Protein AF-A0A6G7Z279-F1 (afdb_monomer)

Foldseek 3Di:
DDPPPPVDAFPPDPPVGDPDPVVVVVVVVVVVVVVVVVVVVVVVVVVVVVVVVVVVVPDDPPDDQDDQDPPDDQADQLVVLVVVLVVQDDDQVVSVVLSVLLSVLSSCCRCCVVSVNPVVNVVSVVSNVVSVCSSVCVSPPPPPQDVVNVVVVVVCVVVVPDD

Radius of gyration: 38.21 Å; Cα contacts (8 Å, |Δi|>4): 77; chains: 1; bounding box: 40×62×114 Å

Nearest PDB structures (foldseek):
  3rqe-assembly1_D  TM=3.820E-01  e=7.172E+00  Homo sapiens

Mean predicted aligned error: 18.57 Å

Structure (mmCIF, N/CA/C/O backbone):
data_AF-A0A6G7Z279-F1
#
_entry.id   AF-A0A6G7Z279-F1
#
loop_
_atom_site.group_PDB
_atom_site.id
_atom_site.type_symbol
_atom_site.label_atom_id
_atom_site.label_alt_id
_atom_site.label_comp_id
_atom_site.label_asym_id
_atom_site.label_entity_id
_atom_site.label_seq_id
_atom_site.pdbx_PDB_ins_code
_atom_site.Cartn_x
_atom_site.Cartn_y
_atom_site.Cartn_z
_atom_site.occupancy
_atom_site.B_iso_or_equiv
_atom_site.auth_seq_id
_atom_site.auth_comp_id
_atom_site.auth_asym_id
_atom_site.auth_atom_id
_atom_site.pdbx_PDB_model_num
ATOM 1 N N . MET A 1 1 ? 24.196 43.488 -73.458 1.00 37.59 1 MET A N 1
ATOM 2 C CA . MET A 1 1 ? 22.999 43.016 -72.729 1.00 37.59 1 MET A CA 1
ATOM 3 C C . MET A 1 1 ? 23.356 42.974 -71.258 1.00 37.59 1 MET A C 1
ATOM 5 O O . MET A 1 1 ? 24.151 42.141 -70.853 1.00 37.59 1 MET A O 1
ATOM 9 N N . THR A 1 2 ? 22.889 43.965 -70.510 1.00 37.97 2 THR A N 1
ATOM 10 C CA . THR A 1 2 ? 23.223 44.215 -69.106 1.00 37.97 2 THR A CA 1
ATOM 11 C C . THR A 1 2 ? 22.559 43.173 -68.208 1.00 37.97 2 THR A C 1
ATOM 13 O O . THR A 1 2 ? 21.336 43.107 -68.101 1.00 37.97 2 THR A O 1
ATOM 16 N N . THR A 1 3 ? 23.374 42.326 -67.586 1.00 46.81 3 THR A N 1
ATOM 17 C CA . THR A 1 3 ? 22.961 41.395 -66.536 1.00 46.81 3 THR A CA 1
ATOM 18 C C . THR A 1 3 ? 22.632 42.201 -65.286 1.00 46.81 3 THR A C 1
ATOM 20 O O . THR A 1 3 ? 23.523 42.670 -64.586 1.00 46.81 3 THR A O 1
ATOM 23 N N . LEU A 1 4 ? 21.342 42.414 -65.028 1.00 53.47 4 LEU A N 1
ATOM 24 C CA . LEU A 1 4 ? 20.874 42.893 -63.731 1.0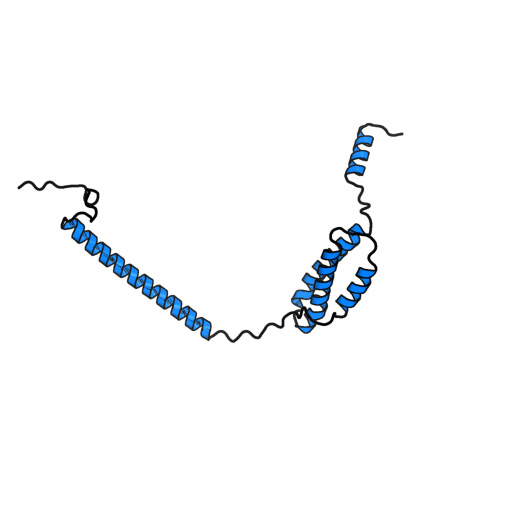0 53.47 4 LEU A CA 1
ATOM 25 C C . LEU A 1 4 ? 21.154 41.789 -62.702 1.00 53.47 4 LEU A C 1
ATOM 27 O O . LEU A 1 4 ? 20.415 40.805 -62.627 1.00 53.47 4 LEU A O 1
ATOM 31 N N . ASP A 1 5 ? 22.240 41.943 -61.944 1.00 55.16 5 ASP A N 1
ATOM 32 C CA . ASP A 1 5 ? 22.556 41.106 -60.788 1.00 55.16 5 ASP A CA 1
ATOM 33 C C . ASP A 1 5 ? 21.501 41.340 -59.704 1.00 55.16 5 ASP A C 1
ATOM 35 O O . ASP A 1 5 ? 21.560 42.275 -58.905 1.00 55.16 5 ASP A O 1
ATOM 39 N N . ILE A 1 6 ? 20.479 40.486 -59.699 1.00 56.34 6 ILE A N 1
ATOM 40 C CA . ILE A 1 6 ? 19.504 40.418 -58.614 1.00 56.34 6 ILE A CA 1
ATOM 41 C C . ILE A 1 6 ? 20.224 39.791 -57.416 1.00 56.34 6 ILE A C 1
ATOM 43 O O . ILE A 1 6 ? 20.279 38.574 -57.289 1.00 56.34 6 ILE A O 1
ATOM 47 N N . THR A 1 7 ? 20.758 40.622 -56.525 1.00 60.09 7 THR A N 1
ATOM 48 C CA . THR A 1 7 ? 21.489 40.231 -55.303 1.00 60.09 7 THR A CA 1
ATOM 49 C C . THR A 1 7 ? 20.648 39.448 -54.288 1.00 60.09 7 THR A C 1
ATOM 51 O O . THR A 1 7 ? 21.203 38.798 -53.408 1.00 60.09 7 THR A O 1
ATOM 54 N N . ASN A 1 8 ? 19.315 39.457 -54.411 1.00 59.94 8 ASN A N 1
ATOM 55 C CA . ASN A 1 8 ? 18.396 38.734 -53.529 1.00 59.94 8 ASN A CA 1
ATOM 56 C C . ASN A 1 8 ? 17.688 37.589 -54.266 1.00 59.94 8 ASN A C 1
ATOM 58 O O . ASN A 1 8 ? 16.634 37.754 -54.888 1.00 59.94 8 ASN A O 1
ATOM 62 N N . HIS A 1 9 ? 18.266 36.394 -54.185 1.00 65.50 9 HIS A N 1
ATOM 63 C CA . HIS A 1 9 ? 17.682 35.181 -54.739 1.00 65.50 9 HIS A CA 1
ATOM 64 C C . HIS A 1 9 ? 16.814 34.459 -53.698 1.00 65.50 9 HIS A C 1
ATOM 66 O O . HIS A 1 9 ? 17.261 34.172 -52.595 1.00 65.50 9 HIS A O 1
ATOM 72 N N . GLY A 1 10 ? 15.571 34.122 -54.057 1.00 59.12 10 GLY A N 1
ATOM 73 C CA . GLY A 1 10 ? 14.699 33.258 -53.242 1.00 59.12 10 GLY A CA 1
ATOM 74 C C . GLY A 1 10 ? 13.542 33.950 -52.512 1.00 59.12 10 GLY A C 1
ATOM 75 O O . GLY A 1 10 ? 12.587 33.264 -52.166 1.00 59.12 10 GLY A O 1
ATOM 76 N N . LEU A 1 11 ? 13.563 35.280 -52.364 1.00 56.75 11 LEU A N 1
ATOM 77 C CA . LEU A 1 11 ? 12.480 36.073 -51.744 1.00 56.75 11 LEU A CA 1
ATOM 78 C C . LEU A 1 11 ? 11.574 36.799 -52.756 1.00 56.75 11 LEU A C 1
ATOM 80 O O . LEU A 1 11 ? 10.527 37.329 -52.391 1.00 56.75 11 LEU A O 1
ATOM 84 N N . SER A 1 12 ? 11.936 36.815 -54.041 1.00 57.66 12 SER A N 1
ATOM 85 C CA . SER A 1 12 ? 11.147 37.475 -55.083 1.00 57.66 12 SER A CA 1
ATOM 86 C C . SER A 1 12 ? 9.976 36.604 -55.546 1.00 57.66 12 SER A C 1
ATOM 88 O O . SER A 1 12 ? 10.120 35.821 -56.476 1.00 57.66 12 SER A O 1
ATOM 90 N N . GLY A 1 13 ? 8.820 36.725 -54.882 1.00 54.72 13 GLY A N 1
ATOM 91 C CA . GLY A 1 13 ? 7.448 36.554 -55.413 1.00 54.72 13 GLY A CA 1
ATOM 92 C C . GLY A 1 13 ? 7.008 35.238 -56.090 1.00 54.72 13 GLY A C 1
ATOM 93 O O . GLY A 1 13 ? 5.809 34.994 -56.228 1.00 54.72 13 GLY A O 1
ATOM 94 N N . TYR A 1 14 ? 7.906 34.352 -56.514 1.00 59.19 14 TYR A N 1
ATOM 95 C CA . TYR A 1 14 ? 7.554 33.102 -57.167 1.00 59.19 14 TYR A CA 1
ATOM 96 C C . TYR A 1 14 ? 7.115 32.093 -56.108 1.00 59.19 14 TYR A C 1
ATOM 98 O O . TYR A 1 14 ? 7.945 31.505 -55.419 1.00 59.19 14 TYR A O 1
ATOM 106 N N . ARG A 1 15 ? 5.810 31.792 -56.062 1.00 58.12 15 ARG A N 1
ATOM 107 C CA . ARG A 1 15 ? 5.217 30.718 -55.230 1.00 58.12 15 ARG A CA 1
ATOM 108 C C . ARG A 1 15 ? 5.881 29.335 -55.394 1.00 58.12 15 ARG A C 1
ATOM 110 O O . ARG A 1 15 ? 5.601 28.432 -54.619 1.00 58.12 15 ARG A O 1
ATOM 117 N N . ARG A 1 16 ? 6.734 29.142 -56.411 1.00 63.78 16 ARG A N 1
ATOM 118 C CA . ARG A 1 16 ? 7.468 27.894 -56.701 1.00 63.78 16 ARG A CA 1
ATOM 119 C C . ARG A 1 16 ? 9.004 28.037 -56.637 1.00 63.78 16 ARG A C 1
ATOM 121 O O . ARG A 1 16 ? 9.707 27.132 -57.085 1.00 63.78 16 ARG A O 1
ATOM 128 N N . GLY A 1 17 ? 9.519 29.133 -56.071 1.00 68.81 17 GLY A N 1
ATOM 129 C CA . GLY A 1 17 ? 10.953 29.421 -55.944 1.00 68.81 17 GLY A CA 1
ATOM 130 C C . GLY A 1 17 ? 11.588 30.032 -57.201 1.00 68.81 17 GLY A C 1
ATOM 131 O O . GLY A 1 17 ? 11.026 29.981 -58.297 1.00 68.81 17 GLY A O 1
ATOM 132 N N . CYS A 1 18 ? 12.772 30.632 -57.038 1.00 79.69 18 CYS A N 1
ATOM 133 C CA . CYS A 1 18 ? 13.523 31.248 -58.135 1.00 79.69 18 CYS A CA 1
ATOM 134 C C . CYS A 1 18 ? 14.009 30.189 -59.143 1.00 79.69 18 CYS A C 1
ATOM 136 O O . CYS A 1 18 ? 14.506 29.127 -58.762 1.00 79.69 18 CYS A O 1
ATOM 138 N N . LYS A 1 19 ? 13.876 30.484 -60.442 1.00 75.62 19 LYS A N 1
ATOM 139 C CA . LYS A 1 19 ? 14.224 29.569 -61.542 1.00 75.62 19 LYS A CA 1
ATOM 140 C C . LYS A 1 19 ? 15.615 29.804 -62.141 1.00 75.62 19 LYS A C 1
ATOM 142 O O . LYS A 1 19 ? 15.909 29.166 -63.153 1.00 75.62 19 LYS A O 1
ATOM 147 N N . CYS A 1 20 ? 16.441 30.689 -61.581 1.00 83.81 20 CYS A N 1
ATOM 148 C CA . CYS A 1 20 ? 17.801 30.907 -62.080 1.00 83.81 20 CYS A CA 1
ATOM 149 C C . CYS A 1 20 ? 18.678 29.659 -61.873 1.00 83.81 20 CYS A C 1
ATOM 151 O O . CYS A 1 20 ? 18.396 28.818 -61.013 1.00 83.81 20 CYS A O 1
ATOM 153 N N . GLU A 1 21 ? 19.740 29.529 -62.666 1.00 82.69 21 GLU A N 1
ATOM 154 C CA . GLU A 1 21 ? 20.604 28.344 -62.628 1.00 82.69 21 GLU A CA 1
ATOM 155 C C . GLU A 1 21 ? 21.289 28.171 -61.263 1.00 82.69 21 GLU A C 1
ATOM 157 O O . GLU A 1 21 ? 21.361 27.058 -60.741 1.00 82.69 21 GLU A O 1
ATOM 162 N N . THR A 1 22 ? 21.663 29.276 -60.616 1.00 82.94 22 THR A N 1
ATOM 163 C CA . THR A 1 22 ? 22.233 29.295 -59.262 1.00 82.94 22 THR A CA 1
ATOM 164 C C . THR A 1 22 ? 21.291 28.666 -58.233 1.00 82.94 22 THR A C 1
ATOM 166 O O . THR A 1 22 ? 21.691 27.756 -57.505 1.00 82.94 22 THR A O 1
ATOM 169 N N . CYS A 1 23 ? 20.014 29.067 -58.210 1.00 83.38 23 CYS A N 1
ATOM 170 C CA . CYS A 1 23 ? 19.019 28.488 -57.303 1.00 83.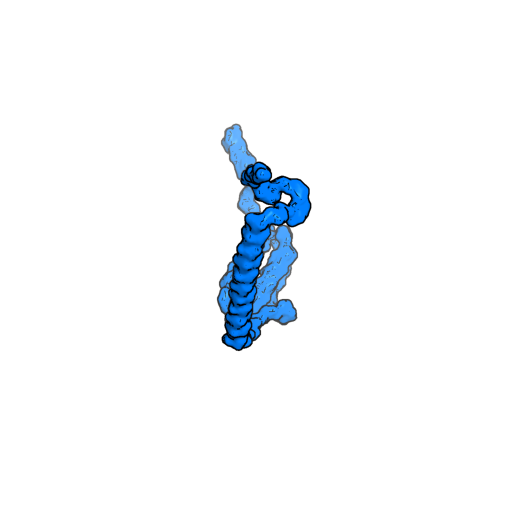38 23 CYS A CA 1
ATOM 171 C C . CYS A 1 23 ? 18.700 27.028 -57.636 1.00 83.38 23 CYS A C 1
ATOM 173 O O . CYS A 1 23 ? 18.480 26.224 -56.729 1.00 83.38 23 CYS A O 1
ATOM 175 N N . ARG A 1 24 ? 18.702 26.647 -58.921 1.00 83.62 24 ARG A N 1
ATOM 176 C CA . ARG A 1 24 ? 18.532 25.239 -59.318 1.00 83.62 24 ARG A CA 1
ATOM 177 C C . ARG A 1 24 ? 19.695 24.375 -58.850 1.00 83.62 24 ARG A C 1
ATOM 179 O O . ARG A 1 24 ? 19.461 23.243 -58.431 1.00 83.62 24 ARG A O 1
ATOM 186 N N . ARG A 1 25 ? 20.932 24.871 -58.933 1.00 85.81 25 ARG A N 1
ATOM 187 C CA . ARG A 1 25 ? 22.125 24.170 -58.442 1.00 85.81 25 ARG A CA 1
ATOM 188 C C . ARG A 1 25 ? 22.078 24.010 -56.922 1.00 85.81 25 ARG A C 1
ATOM 190 O O . ARG A 1 25 ? 22.132 22.880 -56.447 1.00 85.81 25 ARG A O 1
ATOM 197 N N . ALA A 1 26 ? 21.822 25.093 -56.188 1.00 85.94 26 ALA A N 1
ATOM 198 C CA . ALA A 1 26 ? 21.688 25.058 -54.730 1.00 85.94 26 ALA A CA 1
ATOM 199 C C . ALA A 1 26 ? 20.579 24.094 -54.266 1.00 85.94 26 ALA A C 1
ATOM 201 O O . ALA A 1 26 ? 20.778 23.293 -53.356 1.00 85.94 26 ALA A O 1
ATOM 202 N N . LYS A 1 27 ? 19.418 24.093 -54.940 1.00 85.25 27 LYS A N 1
ATOM 203 C CA . LYS A 1 27 ? 18.333 23.145 -54.640 1.00 85.25 27 LYS A CA 1
ATOM 204 C C . LYS A 1 27 ? 18.736 21.694 -54.916 1.00 85.25 27 LYS A C 1
ATOM 206 O O . LYS A 1 27 ? 18.358 20.811 -54.152 1.00 85.25 27 LYS A O 1
ATOM 211 N N . ARG A 1 28 ? 19.480 21.421 -55.994 1.00 89.12 28 ARG A N 1
ATOM 212 C CA . ARG A 1 28 ? 19.977 20.067 -56.300 1.00 89.12 28 ARG A CA 1
ATOM 213 C C . ARG A 1 28 ? 20.920 19.559 -55.212 1.00 89.12 28 ARG A C 1
ATOM 215 O O . ARG A 1 28 ? 20.752 18.427 -54.764 1.00 89.12 28 ARG A O 1
ATOM 222 N N . GLU A 1 29 ? 21.850 20.394 -54.763 1.00 91.88 29 GLU A N 1
ATOM 223 C CA . GLU A 1 29 ? 22.779 20.072 -53.673 1.00 91.88 29 GLU A CA 1
ATOM 224 C C . GLU A 1 29 ? 22.039 19.846 -52.352 1.00 91.88 29 GLU A C 1
ATOM 226 O O . GLU A 1 29 ? 22.223 18.805 -51.723 1.00 91.88 29 GLU A O 1
ATOM 231 N N . TYR A 1 30 ? 21.114 20.740 -51.995 1.00 87.00 30 TYR A N 1
ATOM 232 C CA . TYR A 1 30 ? 20.259 20.587 -50.817 1.00 87.00 30 TYR A CA 1
ATOM 233 C C . TYR A 1 30 ? 19.454 19.279 -50.841 1.00 87.00 30 TYR A C 1
ATOM 235 O O . TYR A 1 30 ? 19.409 18.543 -49.861 1.00 87.00 30 TYR A O 1
ATOM 243 N N . MET A 1 31 ? 18.832 18.942 -51.975 1.00 90.62 31 MET A N 1
ATOM 244 C CA . MET A 1 31 ? 18.064 17.698 -52.093 1.00 90.62 31 MET A CA 1
ATOM 245 C C . MET A 1 31 ? 18.965 16.459 -52.028 1.00 90.62 31 MET A C 1
ATOM 247 O O . MET A 1 31 ? 18.513 15.406 -51.583 1.00 90.62 31 MET A O 1
ATOM 251 N N . ARG A 1 32 ? 20.225 16.548 -52.473 1.00 92.69 32 ARG A N 1
ATOM 252 C CA . ARG A 1 32 ? 21.204 15.460 -52.345 1.00 92.69 32 ARG A CA 1
ATOM 253 C C . ARG A 1 32 ? 21.565 15.231 -50.878 1.00 92.69 32 ARG A C 1
ATOM 255 O O . ARG A 1 32 ? 21.396 14.115 -50.396 1.00 92.69 32 ARG A O 1
ATOM 262 N N . THR A 1 33 ? 21.960 16.281 -50.159 1.00 92.06 33 THR A N 1
ATOM 263 C CA . THR A 1 33 ? 22.320 16.182 -48.736 1.00 92.06 33 THR A CA 1
ATOM 264 C C . THR A 1 33 ? 21.132 15.761 -47.874 1.00 92.06 33 THR A C 1
ATOM 266 O O . THR A 1 33 ? 21.288 14.930 -46.981 1.00 92.06 33 THR A O 1
ATOM 269 N N . TRP A 1 34 ? 19.926 16.249 -48.183 1.00 90.69 34 TRP A N 1
ATOM 270 C CA . TRP A 1 34 ? 18.698 15.827 -47.512 1.00 90.69 34 TRP A CA 1
ATOM 271 C C . TRP A 1 34 ? 18.425 14.328 -47.692 1.00 90.69 34 TRP A C 1
ATOM 273 O O . TRP A 1 34 ? 18.127 13.647 -46.712 1.00 90.69 34 TRP A O 1
ATOM 283 N N . ARG A 1 35 ? 18.571 13.788 -48.913 1.00 93.00 35 ARG A N 1
ATOM 284 C CA . ARG A 1 35 ? 18.403 12.344 -49.168 1.00 93.00 35 ARG A CA 1
ATOM 285 C C .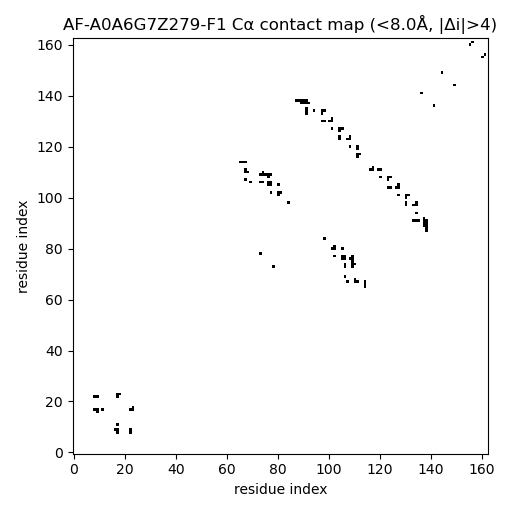 ARG A 1 35 ? 19.468 11.507 -48.467 1.00 93.00 35 ARG A C 1
ATOM 287 O O . ARG A 1 35 ? 19.146 10.442 -47.951 1.00 93.00 35 ARG A O 1
ATOM 294 N N . ASP A 1 36 ? 20.715 11.966 -48.445 1.00 92.25 36 ASP A N 1
ATOM 295 C CA . ASP A 1 36 ? 21.804 11.261 -47.762 1.00 92.25 36 ASP A CA 1
ATOM 296 C C . ASP A 1 36 ? 21.574 11.219 -46.249 1.00 92.25 36 ASP A C 1
ATOM 298 O O . ASP A 1 36 ? 21.708 10.160 -45.637 1.00 92.25 36 ASP A O 1
ATOM 302 N N . ARG A 1 37 ? 21.132 12.334 -45.656 1.00 91.12 37 ARG A N 1
ATOM 303 C CA . ARG A 1 37 ? 20.742 12.389 -44.244 1.00 91.12 37 ARG A CA 1
ATOM 304 C C . ARG A 1 37 ? 19.565 11.460 -43.948 1.00 91.12 37 ARG A C 1
ATOM 306 O O . ARG A 1 37 ? 19.661 10.647 -43.037 1.00 91.12 37 ARG A O 1
ATOM 313 N N . ARG A 1 38 ? 18.505 11.516 -44.762 1.00 91.81 38 ARG A N 1
ATOM 314 C CA . ARG A 1 38 ? 17.316 10.661 -44.612 1.00 91.81 38 ARG A CA 1
ATOM 315 C C . ARG A 1 38 ? 17.682 9.175 -44.646 1.00 91.81 38 ARG A C 1
ATOM 317 O O . ARG A 1 38 ? 17.174 8.422 -43.831 1.00 91.81 38 ARG A O 1
ATOM 324 N N . ARG A 1 39 ? 18.581 8.768 -45.553 1.00 91.00 39 ARG A N 1
ATOM 325 C CA . ARG A 1 39 ? 19.062 7.380 -45.653 1.00 91.00 39 ARG A CA 1
ATOM 326 C C . ARG A 1 39 ? 19.817 6.925 -44.404 1.00 91.00 39 ARG A C 1
ATOM 328 O O . ARG A 1 39 ? 19.619 5.797 -43.967 1.00 91.00 39 ARG A O 1
ATOM 335 N N . ARG A 1 40 ? 20.653 7.791 -43.823 1.00 89.38 40 ARG A N 1
ATOM 336 C CA . ARG A 1 40 ? 21.372 7.489 -42.573 1.00 89.38 40 ARG A CA 1
ATOM 337 C C . ARG A 1 40 ? 20.426 7.377 -41.383 1.00 89.38 40 ARG A C 1
ATOM 339 O O . ARG A 1 40 ? 20.549 6.429 -40.627 1.00 89.38 40 ARG A O 1
ATOM 346 N N . GLU A 1 41 ? 19.463 8.289 -41.263 1.00 86.25 41 GLU A N 1
ATOM 347 C CA . GLU A 1 41 ? 18.423 8.227 -40.224 1.00 86.25 41 GLU A CA 1
ATOM 348 C C . GLU A 1 41 ? 17.615 6.927 -40.322 1.00 86.25 41 GLU A C 1
ATOM 350 O O . GLU A 1 41 ? 17.407 6.253 -39.321 1.00 86.25 41 GLU A O 1
ATOM 355 N N . THR A 1 42 ? 17.195 6.532 -41.530 1.00 84.00 42 THR A N 1
ATOM 356 C CA . THR A 1 42 ? 16.454 5.276 -41.717 1.00 84.00 42 THR A CA 1
ATOM 357 C C . THR A 1 42 ? 17.299 4.037 -41.441 1.00 84.00 42 THR A C 1
ATOM 359 O O . THR A 1 42 ? 16.753 3.048 -40.973 1.00 84.00 42 THR A O 1
ATOM 362 N N . ALA A 1 43 ? 18.603 4.080 -41.731 1.00 83.62 43 ALA A N 1
ATOM 363 C CA . ALA A 1 43 ? 19.513 2.978 -41.430 1.00 83.62 43 ALA A CA 1
ATOM 364 C C . ALA A 1 43 ? 19.768 2.857 -39.920 1.00 83.62 43 ALA A C 1
ATOM 366 O O . ALA A 1 43 ? 19.695 1.756 -39.395 1.00 83.62 43 ALA A O 1
ATOM 367 N N . ALA A 1 44 ? 19.972 3.977 -39.219 1.00 80.12 44 ALA A N 1
ATOM 368 C CA . ALA A 1 44 ? 20.125 3.996 -37.763 1.00 80.12 44 ALA A CA 1
ATOM 369 C C . ALA A 1 44 ? 18.866 3.480 -37.046 1.00 80.12 44 ALA A C 1
ATOM 371 O O . ALA A 1 44 ? 18.961 2.660 -36.147 1.00 80.12 44 ALA A O 1
ATOM 372 N N . LEU A 1 45 ? 17.675 3.882 -37.504 1.00 77.81 45 LEU A N 1
ATOM 373 C CA . LEU A 1 45 ? 16.407 3.373 -36.968 1.00 77.81 45 LEU A CA 1
ATOM 374 C C . LEU A 1 45 ? 16.174 1.882 -37.258 1.00 77.81 45 LEU A C 1
ATOM 376 O O . LEU A 1 45 ? 15.410 1.243 -36.543 1.00 77.81 45 LEU A O 1
ATOM 380 N N . ALA A 1 46 ? 16.746 1.338 -38.334 1.00 76.00 46 ALA A N 1
ATOM 381 C CA . ALA A 1 46 ? 16.675 -0.095 -38.616 1.00 76.00 46 ALA A CA 1
ATOM 382 C C . ALA A 1 46 ? 17.618 -0.875 -37.689 1.00 76.00 46 ALA A C 1
ATOM 384 O O . ALA A 1 46 ? 17.187 -1.841 -37.074 1.00 76.00 46 ALA A O 1
ATOM 385 N N . ASP A 1 47 ? 18.843 -0.378 -37.513 1.00 71.75 47 ASP A N 1
ATOM 386 C CA . ASP A 1 47 ? 19.850 -0.939 -36.607 1.00 71.75 47 ASP A CA 1
ATOM 387 C C . ASP A 1 47 ? 19.353 -0.959 -35.147 1.00 71.75 47 ASP A C 1
ATOM 389 O O . ASP A 1 47 ? 19.388 -1.988 -34.481 1.00 71.75 47 ASP A O 1
ATOM 393 N N . GLU A 1 48 ? 18.755 0.141 -34.674 1.00 62.12 48 GLU A N 1
ATOM 394 C CA . GLU A 1 48 ? 18.131 0.207 -33.343 1.00 62.12 48 GLU A CA 1
ATOM 395 C C . GLU A 1 48 ? 17.001 -0.819 -33.161 1.00 62.12 48 GLU A C 1
ATOM 397 O O . GLU A 1 48 ? 16.831 -1.372 -32.074 1.00 62.12 48 GLU A O 1
ATOM 402 N N . ARG A 1 49 ? 16.213 -1.087 -34.209 1.00 61.88 49 ARG A N 1
ATOM 403 C CA . ARG A 1 49 ? 15.127 -2.077 -34.148 1.00 61.88 49 ARG A CA 1
ATOM 404 C C . ARG A 1 49 ? 15.661 -3.501 -34.092 1.00 61.88 49 ARG A C 1
ATOM 406 O O . ARG A 1 49 ? 15.124 -4.290 -33.318 1.00 61.88 49 ARG A O 1
ATOM 413 N N . ASP A 1 50 ? 16.704 -3.801 -34.857 1.00 61.41 50 ASP A N 1
ATOM 414 C CA . ASP A 1 50 ? 17.328 -5.123 -34.872 1.00 61.41 50 ASP A CA 1
ATOM 415 C C . ASP A 1 50 ? 17.962 -5.442 -33.504 1.00 61.41 50 ASP A C 1
ATOM 417 O O . ASP A 1 50 ? 17.740 -6.527 -32.966 1.00 61.41 50 ASP A O 1
ATOM 421 N N . VAL A 1 51 ? 18.622 -4.466 -32.862 1.00 62.88 51 VAL A N 1
ATOM 422 C CA . VAL A 1 51 ? 19.184 -4.614 -31.501 1.00 62.88 51 VAL A CA 1
ATOM 423 C C . VAL A 1 51 ? 18.096 -4.870 -30.445 1.00 62.88 51 VAL A C 1
ATOM 425 O O . VAL A 1 51 ? 18.265 -5.698 -29.545 1.00 62.88 51 VAL A O 1
ATOM 428 N N . VAL A 1 52 ? 16.952 -4.182 -30.530 1.00 63.38 52 VAL A N 1
ATOM 429 C CA . VAL A 1 52 ? 15.827 -4.400 -29.598 1.00 63.38 52 VAL A CA 1
ATOM 430 C C . VAL A 1 52 ? 15.203 -5.783 -29.798 1.00 63.38 52 VAL A C 1
ATOM 432 O O . VAL A 1 52 ? 14.812 -6.431 -28.828 1.00 63.38 52 VAL A O 1
ATOM 435 N N . GLU A 1 53 ? 15.118 -6.261 -31.039 1.00 59.75 53 GLU A N 1
ATOM 436 C CA . GLU A 1 53 ? 14.570 -7.585 -31.328 1.00 59.75 53 GLU A CA 1
ATOM 437 C C . GLU A 1 53 ? 15.510 -8.711 -30.873 1.00 59.75 53 GLU A C 1
ATOM 439 O O . GLU A 1 53 ? 15.043 -9.727 -30.358 1.00 59.75 53 GLU A O 1
ATOM 444 N N . GLU A 1 54 ? 16.824 -8.522 -31.002 1.00 59.50 54 GLU A N 1
ATOM 445 C CA . GLU A 1 54 ? 17.835 -9.463 -30.512 1.00 59.50 54 GLU A CA 1
ATOM 446 C C . GLU A 1 54 ? 17.823 -9.557 -28.976 1.00 59.50 54 GLU A C 1
ATOM 448 O O . GLU A 1 54 ? 17.698 -10.648 -28.428 1.00 59.50 54 GLU A O 1
ATOM 453 N N . THR A 1 55 ? 17.807 -8.420 -28.272 1.00 60.66 55 THR A N 1
ATOM 454 C CA . THR A 1 55 ? 17.774 -8.387 -26.793 1.00 60.66 55 THR A CA 1
ATOM 455 C C . THR A 1 55 ? 16.487 -8.958 -26.186 1.00 60.66 55 THR A C 1
ATOM 457 O O . THR A 1 55 ? 16.515 -9.499 -25.082 1.00 60.66 55 THR A O 1
ATOM 460 N N . ALA A 1 56 ? 15.351 -8.877 -26.885 1.00 60.75 56 ALA A N 1
ATOM 461 C CA . ALA A 1 56 ? 14.084 -9.445 -26.421 1.00 60.75 56 ALA A CA 1
ATOM 462 C C . ALA A 1 56 ? 14.026 -10.982 -26.502 1.00 60.75 56 ALA A C 1
ATOM 464 O O . ALA A 1 56 ? 13.240 -11.595 -25.779 1.00 60.75 56 ALA A O 1
ATOM 465 N N . ARG A 1 57 ? 14.829 -11.609 -27.374 1.00 61.56 57 ARG A 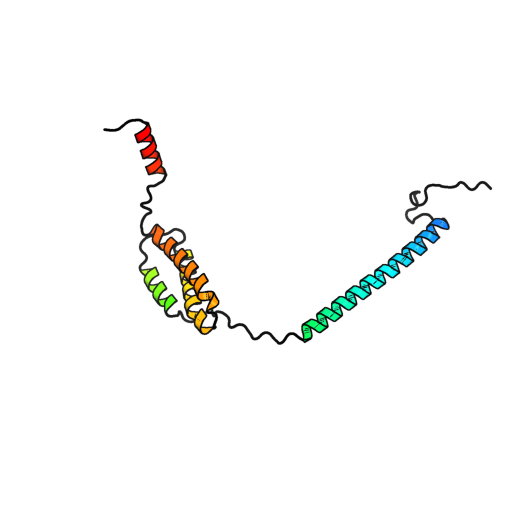N 1
ATOM 466 C CA . ARG A 1 57 ? 14.859 -13.073 -27.557 1.00 61.56 57 ARG A CA 1
ATOM 467 C C . ARG A 1 57 ? 15.611 -13.800 -26.441 1.00 61.56 57 ARG A C 1
ATOM 469 O O . ARG A 1 57 ? 15.309 -14.963 -26.194 1.00 61.56 57 ARG A O 1
ATOM 476 N N . ASP A 1 58 ? 16.515 -13.104 -25.756 1.00 65.25 58 ASP A N 1
ATOM 477 C CA . ASP A 1 58 ? 17.370 -13.6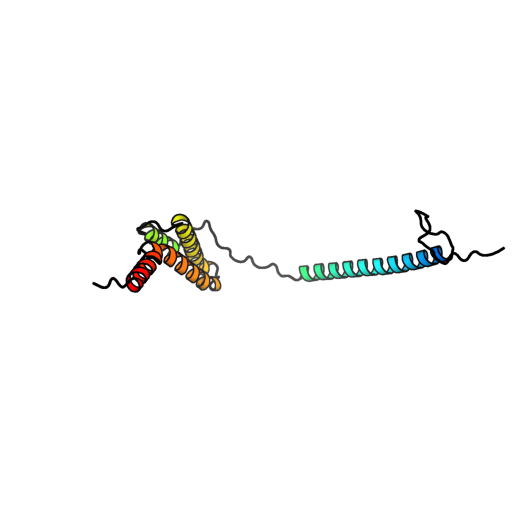63 -24.701 1.00 65.25 58 ASP A CA 1
ATOM 478 C C . ASP A 1 58 ? 16.813 -13.458 -23.283 1.00 65.25 58 ASP A C 1
ATOM 480 O O . ASP A 1 58 ? 17.439 -13.850 -22.295 1.00 65.25 58 ASP A O 1
ATOM 484 N N . LEU A 1 59 ? 15.634 -12.846 -23.148 1.00 65.94 59 LEU A N 1
ATOM 485 C CA . LEU A 1 59 ? 14.958 -12.776 -21.859 1.00 65.94 59 LEU A CA 1
ATOM 486 C C . LEU A 1 59 ? 14.267 -14.110 -21.585 1.00 65.94 59 LEU A C 1
ATOM 488 O O . LEU A 1 59 ? 13.236 -14.426 -22.184 1.00 65.94 59 LEU A O 1
ATOM 492 N N . ASP A 1 60 ? 14.815 -14.865 -20.633 1.00 71.31 60 ASP A N 1
ATOM 493 C CA . ASP A 1 60 ? 14.111 -15.994 -20.038 1.00 71.31 60 ASP A CA 1
ATOM 494 C C . ASP A 1 60 ? 12.702 -15.548 -19.607 1.00 71.31 60 ASP A C 1
ATOM 496 O O . ASP A 1 60 ? 12.546 -14.463 -19.026 1.00 71.31 60 ASP A O 1
ATOM 500 N N . PRO A 1 61 ? 11.655 -16.353 -19.870 1.00 68.00 61 PRO A N 1
ATOM 501 C CA . PRO A 1 61 ? 10.311 -16.021 -19.435 1.00 68.00 61 PRO A CA 1
ATOM 502 C C . PRO A 1 61 ? 10.316 -15.840 -17.917 1.00 68.00 61 PRO A C 1
ATOM 504 O O . PRO A 1 61 ? 10.541 -16.789 -17.164 1.00 68.00 61 PRO A O 1
ATOM 507 N N . LEU A 1 62 ? 10.078 -14.599 -17.480 1.00 67.69 62 LEU A N 1
ATOM 508 C CA . LEU A 1 62 ? 9.968 -14.243 -16.070 1.00 67.69 62 LEU A CA 1
ATOM 509 C C . LEU A 1 62 ? 8.982 -15.204 -15.410 1.00 67.69 62 LEU A C 1
ATOM 511 O O . LEU A 1 62 ? 7.801 -15.240 -15.771 1.00 67.69 62 LEU A O 1
ATOM 515 N N . ALA A 1 63 ? 9.473 -15.990 -14.451 1.00 65.00 63 ALA A N 1
ATOM 516 C CA . ALA A 1 63 ? 8.613 -16.840 -13.648 1.00 65.00 63 ALA A CA 1
ATOM 517 C C . ALA A 1 63 ? 7.481 -15.976 -13.058 1.00 65.00 63 ALA A C 1
ATOM 519 O O . ALA A 1 63 ? 7.743 -14.856 -12.602 1.00 65.00 63 ALA A O 1
ATOM 520 N N . PRO A 1 64 ? 6.223 -16.450 -13.081 1.00 67.44 64 PRO A N 1
ATOM 521 C CA . PRO A 1 64 ? 5.109 -15.668 -12.575 1.00 67.44 64 PRO A CA 1
ATOM 522 C C . PRO A 1 64 ? 5.346 -15.365 -11.096 1.00 67.44 64 PRO A C 1
ATOM 524 O O . PRO A 1 64 ? 5.462 -16.276 -10.276 1.00 67.44 64 PRO A O 1
ATOM 527 N N . VAL A 1 65 ? 5.431 -14.077 -10.756 1.00 68.88 65 VAL A N 1
ATOM 528 C CA . VAL A 1 65 ? 5.551 -13.647 -9.361 1.00 68.88 65 VAL A CA 1
ATOM 529 C C . VAL A 1 65 ? 4.266 -14.067 -8.644 1.00 68.88 65 VAL A C 1
ATOM 531 O O . VAL A 1 65 ? 3.184 -13.668 -9.087 1.00 68.88 65 VAL A O 1
ATOM 534 N N . PRO A 1 66 ? 4.343 -14.863 -7.562 1.00 76.94 66 PRO A N 1
ATOM 535 C CA . PRO A 1 66 ? 3.157 -15.268 -6.824 1.00 76.94 66 PRO A CA 1
ATOM 536 C C . PRO A 1 66 ? 2.422 -14.019 -6.319 1.00 76.94 66 PRO A C 1
ATOM 538 O O . PRO A 1 66 ? 2.976 -13.184 -5.601 1.00 76.94 66 PRO A O 1
ATOM 541 N N . ALA A 1 67 ? 1.180 -13.863 -6.773 1.00 85.12 67 ALA A N 1
ATOM 542 C CA . ALA A 1 67 ? 0.367 -12.679 -6.534 1.00 85.12 67 ALA A CA 1
ATOM 543 C C . ALA A 1 67 ? -0.489 -12.830 -5.271 1.00 85.12 67 ALA A C 1
ATOM 545 O O . ALA A 1 67 ? -0.829 -13.935 -4.849 1.00 85.12 67 ALA A O 1
ATOM 546 N N . PHE A 1 68 ? -0.880 -11.696 -4.690 1.00 90.06 68 PHE A N 1
ATOM 547 C CA . PHE A 1 68 ? -1.852 -11.674 -3.602 1.00 90.06 68 PHE A CA 1
ATOM 548 C C . PHE A 1 68 ? -3.243 -12.068 -4.109 1.00 90.06 68 PHE A C 1
ATOM 550 O O . PHE A 1 68 ? -3.771 -11.462 -5.043 1.00 90.06 68 PHE A O 1
ATOM 557 N N . ASP A 1 69 ? -3.869 -13.032 -3.442 1.00 92.38 69 ASP A N 1
ATOM 558 C CA . ASP A 1 69 ? -5.245 -13.435 -3.696 1.00 92.38 69 ASP A CA 1
ATOM 559 C C . ASP A 1 69 ? -6.209 -12.624 -2.820 1.00 92.38 69 ASP A C 1
ATOM 561 O O . ASP A 1 69 ? -6.458 -12.909 -1.643 1.00 92.38 69 ASP A O 1
ATOM 565 N N . MET A 1 70 ? -6.802 -11.594 -3.414 1.00 91.75 70 MET A N 1
ATOM 566 C CA . MET A 1 70 ? -7.783 -10.743 -2.742 1.00 91.75 70 MET A CA 1
ATOM 567 C C . MET A 1 70 ? -9.097 -11.460 -2.416 1.00 91.75 70 MET A C 1
ATOM 569 O O . MET A 1 70 ? -9.820 -10.995 -1.532 1.00 91.75 70 MET A O 1
ATOM 573 N N . SER A 1 71 ? -9.378 -12.597 -3.054 1.00 92.06 71 SER A N 1
ATOM 574 C CA . SER A 1 71 ? -10.580 -13.412 -2.852 1.00 92.06 71 SER A CA 1
ATOM 575 C C . SER A 1 71 ? -10.415 -14.537 -1.825 1.00 92.06 71 SER A C 1
ATOM 577 O O . SER A 1 71 ? -11.414 -15.114 -1.405 1.00 92.06 71 SER A O 1
ATOM 579 N N . ALA A 1 72 ? -9.190 -14.780 -1.346 1.00 91.00 72 ALA A N 1
ATOM 580 C CA . ALA A 1 72 ? -8.877 -15.847 -0.398 1.00 91.00 72 ALA A CA 1
ATOM 581 C C . ALA A 1 72 ? -9.693 -15.794 0.907 1.00 91.00 72 ALA A C 1
ATOM 583 O O . ALA A 1 72 ? -10.175 -14.743 1.353 1.00 91.00 72 ALA A O 1
ATOM 584 N N . ASP A 1 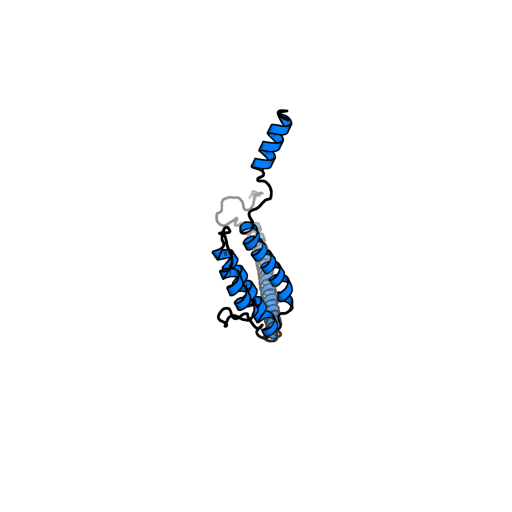73 ? -9.752 -16.912 1.620 1.00 93.44 73 ASP A N 1
ATOM 585 C CA . ASP A 1 73 ? -10.317 -16.906 2.964 1.00 93.44 73 ASP A CA 1
ATOM 586 C C . ASP A 1 73 ? -9.488 -16.033 3.929 1.00 93.44 73 ASP A C 1
ATOM 588 O O . ASP A 1 73 ? -8.253 -16.025 3.865 1.00 93.44 73 ASP A O 1
ATOM 592 N N . PRO A 1 74 ? -10.133 -15.288 4.851 1.00 94.12 74 PRO A N 1
ATOM 593 C CA . PRO A 1 74 ? -9.433 -14.476 5.844 1.00 94.12 74 PRO A CA 1
ATOM 594 C C . PRO A 1 74 ? -8.483 -15.325 6.683 1.00 94.12 74 PRO A C 1
ATOM 596 O O . PRO A 1 74 ? -8.913 -16.314 7.281 1.00 94.12 74 PRO A O 1
ATOM 599 N N . GLY A 1 75 ? -7.215 -14.925 6.771 1.00 94.50 75 GLY A N 1
ATOM 600 C CA . GLY A 1 75 ? -6.214 -15.625 7.569 1.00 94.50 75 GLY A CA 1
ATOM 601 C C . GLY A 1 75 ? -6.318 -15.330 9.068 1.00 94.50 75 GLY A C 1
ATOM 602 O O . GLY A 1 75 ? -7.344 -14.873 9.582 1.00 94.50 75 GLY A O 1
ATOM 603 N N . ARG A 1 76 ? -5.269 -15.671 9.820 1.00 96.88 76 ARG A N 1
ATOM 604 C CA . ARG A 1 76 ? -5.287 -15.575 11.287 1.00 96.88 76 ARG A CA 1
ATOM 605 C C . ARG A 1 76 ? -5.302 -14.116 11.739 1.00 96.88 76 ARG A C 1
ATOM 607 O O . ARG A 1 76 ? -6.068 -13.790 12.649 1.00 96.88 76 ARG A O 1
ATOM 614 N N . ILE A 1 77 ? -4.496 -13.272 11.102 1.00 95.88 77 ILE A N 1
ATOM 615 C CA . ILE A 1 77 ? -4.345 -11.857 11.442 1.00 95.88 77 ILE A CA 1
ATOM 616 C C . ILE A 1 77 ? -5.630 -11.112 11.079 1.00 95.88 77 ILE A C 1
ATOM 618 O O . ILE A 1 77 ? -6.198 -10.423 11.927 1.00 95.88 77 ILE A O 1
ATOM 622 N N . GLU A 1 78 ? -6.165 -11.318 9.872 1.00 96.81 78 GLU A N 1
ATOM 623 C CA . GLU A 1 78 ? -7.404 -10.666 9.444 1.00 96.81 78 GLU A CA 1
ATOM 624 C C . GLU A 1 78 ? -8.590 -11.050 10.346 1.00 96.81 78 GLU A C 1
ATOM 626 O O . GLU A 1 78 ? -9.386 -10.191 10.733 1.00 96.81 78 GLU A O 1
ATOM 631 N N . ARG A 1 79 ? -8.715 -12.328 10.734 1.00 97.00 79 ARG A N 1
ATOM 632 C CA . ARG A 1 79 ? -9.781 -12.776 11.649 1.00 97.00 79 ARG A CA 1
ATOM 633 C C . ARG A 1 79 ? -9.658 -12.167 13.042 1.00 97.00 79 ARG A C 1
ATOM 635 O O . ARG A 1 79 ? -10.682 -11.825 13.633 1.00 97.00 79 ARG A O 1
ATOM 642 N N . ALA A 1 80 ? -8.442 -12.048 13.574 1.00 96.00 80 ALA A N 1
ATOM 643 C CA . ALA A 1 80 ? -8.210 -11.382 14.853 1.00 96.00 80 ALA A CA 1
ATOM 644 C C . ALA A 1 80 ? -8.620 -9.906 14.772 1.00 96.00 80 ALA A C 1
ATOM 646 O O . ALA A 1 80 ? -9.514 -9.489 15.505 1.00 96.00 80 ALA A O 1
ATOM 647 N N . LEU A 1 81 ? -8.107 -9.179 13.777 1.00 94.81 81 LEU A N 1
ATOM 648 C CA . LEU A 1 81 ? -8.420 -7.768 13.574 1.00 94.81 81 LEU A CA 1
ATOM 649 C C . LEU A 1 81 ? -9.924 -7.515 13.381 1.00 94.81 81 LEU A C 1
ATOM 651 O O . LEU A 1 81 ? -10.473 -6.562 13.924 1.00 94.81 81 LEU A O 1
ATOM 655 N N . ARG A 1 82 ? -10.630 -8.377 12.637 1.00 94.44 82 ARG A N 1
ATOM 656 C CA . ARG A 1 82 ? -12.090 -8.266 12.466 1.00 94.44 82 ARG A CA 1
ATOM 657 C C . ARG A 1 82 ? -12.849 -8.357 13.794 1.00 94.44 82 ARG A C 1
ATOM 659 O O . ARG A 1 82 ? -13.912 -7.750 13.899 1.00 94.44 82 ARG A O 1
ATOM 666 N N . ARG A 1 83 ? -12.363 -9.129 14.774 1.00 93.50 83 ARG A N 1
ATOM 667 C CA . ARG A 1 83 ? -12.975 -9.191 16.113 1.00 93.50 83 ARG A CA 1
ATOM 668 C C . ARG A 1 83 ? -12.712 -7.903 16.883 1.00 93.50 83 ARG A C 1
ATOM 670 O O . ARG A 1 83 ? -13.658 -7.331 17.412 1.00 93.50 83 ARG A O 1
ATOM 677 N N . ASP A 1 84 ? -11.483 -7.405 16.840 1.00 89.62 84 ASP A N 1
ATOM 678 C CA . ASP A 1 84 ? -11.096 -6.180 17.544 1.00 89.62 84 ASP A CA 1
ATOM 679 C C . ASP A 1 84 ? -11.849 -4.956 17.003 1.00 89.62 84 ASP A C 1
ATOM 681 O O . ASP A 1 84 ? -12.384 -4.157 17.767 1.00 89.62 84 ASP A O 1
ATOM 685 N N . LEU A 1 85 ? -11.994 -4.851 15.677 1.00 89.12 85 LEU A N 1
ATOM 686 C CA . LEU A 1 85 ? -12.740 -3.765 15.034 1.00 89.12 85 LEU A CA 1
ATOM 687 C C . LEU A 1 85 ? -14.238 -3.770 15.380 1.00 89.12 85 LEU A C 1
ATOM 689 O O . LEU A 1 85 ? -14.854 -2.706 15.392 1.00 89.12 85 LEU A O 1
ATOM 693 N N . LYS A 1 86 ? -14.838 -4.935 15.674 1.00 86.56 86 LYS A N 1
ATOM 694 C CA . LYS A 1 86 ? -16.232 -5.010 16.156 1.00 86.56 86 LYS A CA 1
ATOM 695 C C . LYS A 1 86 ? -16.382 -4.438 17.564 1.00 86.56 86 LYS A C 1
ATOM 697 O O . LYS A 1 86 ? -17.433 -3.890 17.871 1.00 86.56 86 LYS A O 1
ATOM 702 N N . GLY A 1 87 ? -15.347 -4.566 18.393 1.00 82.62 87 GLY A N 1
ATOM 703 C CA . GLY A 1 87 ? -15.299 -4.002 19.741 1.00 82.62 87 GLY A CA 1
ATOM 704 C C . GLY A 1 87 ? -14.938 -2.516 19.782 1.00 82.62 87 GLY A C 1
ATOM 705 O O . GLY A 1 87 ? -14.857 -1.953 20.869 1.00 82.62 87 GLY A O 1
ATOM 706 N N . LEU A 1 88 ? -14.705 -1.872 18.631 1.00 81.00 88 LEU A N 1
ATOM 707 C CA . LEU A 1 88 ? -14.292 -0.473 18.581 1.00 81.00 88 LEU A CA 1
ATOM 708 C C . LEU A 1 88 ? -15.454 0.460 18.957 1.00 81.00 88 LEU A C 1
ATOM 710 O O . LEU A 1 88 ? -16.384 0.675 18.168 1.00 81.00 88 LEU A O 1
ATOM 714 N N . THR A 1 89 ? -15.352 1.050 20.145 1.00 67.94 89 THR A N 1
ATOM 715 C CA . THR A 1 89 ? -16.263 2.064 20.681 1.00 67.94 89 THR A CA 1
ATOM 716 C C . THR A 1 89 ? -15.923 3.457 20.130 1.00 67.94 89 THR A C 1
ATOM 718 O O . THR A 1 89 ? -14.759 3.777 19.881 1.00 67.94 89 THR A O 1
ATOM 721 N N . GLY A 1 90 ? -16.945 4.287 19.901 1.00 70.19 90 GLY A N 1
ATOM 722 C CA . GLY A 1 90 ? -16.802 5.619 19.296 1.00 70.19 90 GLY A CA 1
ATOM 723 C C . GLY A 1 90 ? -16.895 5.637 17.762 1.00 70.19 90 GLY A C 1
ATOM 724 O O . GLY A 1 90 ? -16.935 4.589 17.099 1.00 70.19 90 GLY A O 1
ATOM 725 N N . GLU A 1 91 ? -16.943 6.844 17.194 1.00 70.88 91 GLU A N 1
ATOM 726 C CA . GLU A 1 91 ? -17.086 7.083 15.752 1.00 70.88 91 GLU A CA 1
ATOM 727 C C . GLU A 1 91 ? -15.946 7.963 15.207 1.00 70.88 91 GLU A C 1
ATOM 729 O O . GLU A 1 91 ? -16.124 9.161 14.995 1.00 70.88 91 GLU A O 1
ATOM 734 N N . PRO A 1 92 ? -14.746 7.382 14.983 1.00 72.75 92 PRO A N 1
ATOM 735 C CA . PRO A 1 92 ? -13.679 8.051 14.249 1.00 72.75 92 PRO A CA 1
ATOM 736 C C . PRO A 1 92 ? -14.149 8.556 12.877 1.00 72.75 92 PRO A C 1
ATOM 738 O O . PRO A 1 92 ? -14.928 7.864 12.205 1.00 72.75 92 PRO A O 1
ATOM 741 N N . PRO A 1 93 ? -13.617 9.691 12.388 1.00 71.75 93 PRO A N 1
ATOM 742 C CA . PRO A 1 93 ? -13.846 10.114 11.021 1.00 71.75 93 PRO A CA 1
ATOM 743 C C . PRO A 1 93 ? -13.331 9.021 10.082 1.00 71.75 93 PRO A C 1
ATOM 745 O O . PRO A 1 93 ? -12.295 8.395 10.314 1.00 71.75 93 PRO A O 1
ATOM 748 N N . TRP A 1 94 ? -14.107 8.733 9.040 1.00 80.75 94 TRP A N 1
ATOM 749 C CA . TRP A 1 94 ? -13.805 7.671 8.078 1.00 80.75 94 TRP A CA 1
ATOM 750 C C . TRP A 1 94 ? -13.610 6.269 8.700 1.00 80.75 94 TRP A C 1
ATOM 752 O O . TRP A 1 94 ? -12.958 5.427 8.081 1.00 80.75 94 TRP A O 1
ATOM 762 N N . LYS A 1 95 ? -14.220 5.963 9.866 1.00 85.50 95 LYS A N 1
ATOM 763 C CA . LYS A 1 95 ? -14.171 4.641 10.543 1.00 85.50 95 LYS A CA 1
ATOM 764 C C . LYS A 1 95 ? -14.296 3.468 9.574 1.00 85.50 95 LYS A C 1
ATOM 766 O O . LYS A 1 95 ? -13.517 2.520 9.647 1.00 85.50 95 LYS A O 1
ATOM 771 N N . ARG A 1 96 ? -15.269 3.531 8.657 1.00 87.75 96 ARG A N 1
ATOM 772 C CA . ARG A 1 96 ? -15.513 2.491 7.642 1.00 87.75 96 ARG A CA 1
ATOM 773 C C . ARG A 1 96 ? -14.310 2.300 6.718 1.00 87.75 96 ARG A C 1
ATOM 775 O O . ARG A 1 96 ? -13.870 1.169 6.534 1.00 87.75 96 ARG A O 1
ATOM 782 N N . THR A 1 97 ? -13.767 3.391 6.187 1.00 90.31 97 THR A N 1
ATOM 783 C CA . THR A 1 97 ? -12.612 3.381 5.283 1.00 90.31 97 THR A CA 1
ATOM 784 C C . THR A 1 97 ? -11.359 2.887 5.996 1.00 90.31 97 THR A C 1
ATOM 786 O O . THR A 1 97 ? -10.731 1.943 5.529 1.00 90.31 97 THR A O 1
ATOM 789 N N . LEU A 1 98 ? -11.041 3.439 7.171 1.00 90.56 98 LEU A N 1
ATOM 790 C CA . LEU A 1 98 ? -9.880 3.030 7.968 1.00 90.56 98 LEU A CA 1
ATOM 791 C C . LEU A 1 98 ? -9.970 1.551 8.378 1.00 90.56 98 LEU A C 1
ATOM 793 O O . LEU A 1 98 ? -8.991 0.813 8.291 1.00 90.56 98 LEU A O 1
ATOM 797 N N . SER A 1 99 ? -11.167 1.076 8.739 1.00 91.50 99 SER A N 1
ATOM 798 C CA . SER A 1 99 ? -11.411 -0.343 9.035 1.00 91.50 99 SER A CA 1
ATOM 799 C C . SER A 1 99 ? -11.217 -1.236 7.806 1.00 91.50 99 SER A C 1
ATOM 801 O O . SER A 1 99 ? -10.695 -2.345 7.927 1.00 91.50 99 SER A O 1
ATOM 803 N N . ALA A 1 100 ? -11.628 -0.779 6.619 1.00 93.06 100 ALA A N 1
ATOM 804 C CA . ALA A 1 100 ? -11.426 -1.512 5.372 1.00 93.06 100 ALA A CA 1
ATOM 805 C C . ALA A 1 100 ? -9.935 -1.601 5.004 1.00 93.06 100 ALA A C 1
ATOM 807 O O . ALA A 1 100 ? -9.453 -2.689 4.693 1.00 93.06 100 ALA A O 1
ATOM 808 N N . VAL A 1 101 ? -9.193 -0.495 5.120 1.00 95.06 101 VAL A N 1
ATOM 809 C CA . VAL A 1 101 ? -7.742 -0.450 4.867 1.00 95.06 101 VAL A CA 1
ATOM 810 C C . VAL A 1 101 ? -6.977 -1.309 5.877 1.00 95.06 101 VAL A C 1
ATOM 812 O O . VAL A 1 101 ? -6.092 -2.072 5.495 1.00 95.06 101 VAL A O 1
ATOM 815 N N . ALA A 1 102 ? -7.343 -1.258 7.159 1.00 94.94 102 ALA A N 1
ATOM 816 C CA . ALA A 1 102 ? -6.734 -2.109 8.177 1.00 94.94 102 ALA A CA 1
ATOM 817 C C . ALA A 1 102 ? -6.956 -3.602 7.868 1.00 94.94 102 ALA A C 1
ATOM 819 O O . ALA A 1 102 ? -6.017 -4.396 7.931 1.00 94.94 102 ALA A O 1
ATOM 820 N N . ARG A 1 103 ? -8.175 -3.988 7.459 1.00 95.62 103 ARG A N 1
ATOM 821 C CA . ARG A 1 103 ? -8.484 -5.367 7.033 1.00 95.62 103 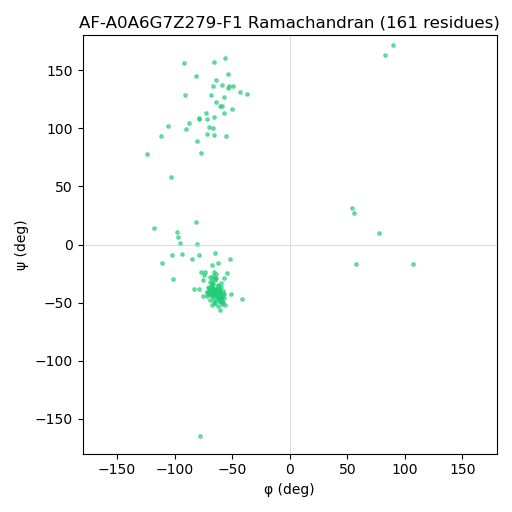ARG A CA 1
ATOM 822 C C . ARG A 1 103 ? -7.692 -5.795 5.801 1.00 95.62 103 ARG A C 1
ATOM 824 O O . ARG A 1 103 ? -7.216 -6.926 5.769 1.00 95.62 103 ARG A O 1
ATOM 831 N N . LEU A 1 104 ? -7.538 -4.906 4.823 1.00 95.50 104 LEU A N 1
ATOM 832 C CA . LEU A 1 104 ? -6.706 -5.143 3.646 1.00 95.50 104 LEU A CA 1
ATOM 833 C C . LEU A 1 104 ? -5.254 -5.430 4.049 1.00 95.50 104 LEU A C 1
ATOM 835 O O . LEU A 1 104 ? -4.707 -6.456 3.661 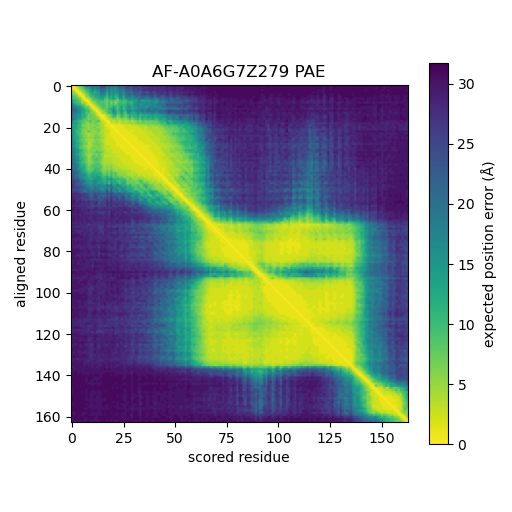1.00 95.50 104 LEU A O 1
ATOM 839 N N . ASN A 1 105 ? -4.652 -4.578 4.881 1.00 96.44 105 ASN A N 1
ATOM 840 C CA . ASN A 1 105 ? -3.275 -4.774 5.339 1.00 96.44 105 ASN A CA 1
ATOM 841 C C . ASN A 1 105 ? -3.108 -6.090 6.116 1.00 96.44 105 ASN A C 1
ATOM 843 O O . ASN A 1 105 ? -2.163 -6.831 5.866 1.00 96.44 105 ASN A O 1
ATOM 847 N N . ALA A 1 106 ? -4.052 -6.435 6.996 1.00 97.00 106 ALA A N 1
ATOM 848 C CA . ALA A 1 106 ? -4.024 -7.710 7.715 1.00 97.00 106 ALA A CA 1
ATOM 849 C C . ALA A 1 106 ? -4.092 -8.929 6.778 1.00 97.00 106 ALA A C 1
ATOM 851 O O . ALA A 1 106 ? -3.385 -9.911 6.996 1.00 97.00 106 ALA A O 1
ATOM 852 N N . ARG A 1 107 ? -4.892 -8.853 5.706 1.00 96.69 107 ARG A N 1
ATOM 853 C CA . ARG A 1 107 ? -4.947 -9.892 4.669 1.00 96.69 107 ARG A CA 1
ATOM 854 C C . ARG A 1 107 ? -3.618 -10.046 3.935 1.00 96.69 107 ARG A C 1
ATOM 856 O O . ARG A 1 107 ? -3.196 -11.172 3.693 1.00 96.69 107 ARG A O 1
ATOM 863 N N . LEU A 1 108 ? -2.964 -8.938 3.592 1.00 95.62 108 LEU A N 1
ATOM 864 C CA . LEU A 1 108 ? -1.654 -8.982 2.942 1.00 95.62 108 LEU A CA 1
ATOM 865 C C . LEU A 1 108 ? -0.601 -9.615 3.864 1.00 95.62 108 LEU A C 1
ATOM 867 O O . LEU A 1 108 ? 0.178 -10.441 3.399 1.00 95.62 108 LEU A O 1
ATOM 871 N N . LEU A 1 109 ? -0.629 -9.323 5.170 1.00 96.12 109 LEU A N 1
ATOM 872 C CA . LEU A 1 109 ? 0.251 -9.974 6.155 1.00 96.12 109 LEU A CA 1
ATOM 873 C C . LEU A 1 109 ? -0.004 -11.482 6.277 1.00 96.12 109 LEU A C 1
ATOM 875 O O . LEU A 1 109 ? 0.941 -12.253 6.395 1.00 96.12 109 LEU A O 1
ATOM 879 N N . ASP A 1 110 ? -1.264 -11.922 6.205 1.00 96.31 110 ASP A N 1
ATOM 880 C CA . ASP A 1 110 ? -1.608 -13.351 6.212 1.00 96.31 110 ASP A CA 1
ATOM 881 C C . ASP A 1 110 ? -1.095 -14.102 4.966 1.00 96.31 110 ASP A C 1
ATOM 883 O O . ASP A 1 110 ? -0.950 -15.329 4.993 1.00 96.31 110 ASP A O 1
ATOM 887 N N . GLN A 1 111 ? -0.865 -13.390 3.859 1.00 95.31 111 GLN A N 1
ATOM 888 C CA . GLN A 1 111 ? -0.438 -13.967 2.584 1.00 95.31 111 GLN A CA 1
ATOM 889 C C . GLN A 1 111 ? 1.055 -13.808 2.311 1.00 95.31 111 GLN A C 1
ATOM 891 O O . GLN A 1 111 ? 1.616 -14.684 1.663 1.00 95.31 111 GLN A O 1
ATOM 896 N N . ALA A 1 112 ? 1.703 -12.757 2.819 1.00 94.06 112 ALA A N 1
ATOM 897 C CA . ALA A 1 112 ? 3.109 -12.455 2.549 1.00 94.06 112 ALA A CA 1
ATOM 898 C C . ALA A 1 112 ? 4.058 -13.654 2.783 1.00 94.06 112 ALA A C 1
ATOM 900 O O . ALA A 1 112 ? 4.862 -13.930 1.894 1.00 94.06 112 ALA A O 1
ATOM 901 N N . PRO A 1 113 ? 3.923 -14.453 3.867 1.00 93.00 113 PRO A N 1
ATOM 902 C CA . PRO A 1 113 ? 4.735 -15.660 4.044 1.00 93.00 113 PRO A CA 1
ATOM 903 C C . PRO A 1 113 ? 4.407 -16.787 3.055 1.00 93.00 113 PRO A C 1
ATOM 905 O O . PRO A 1 113 ? 5.267 -17.601 2.748 1.00 93.00 113 PRO A O 1
ATOM 908 N N . LYS A 1 114 ? 3.165 -16.866 2.560 1.00 91.69 114 LYS A N 1
ATOM 909 C CA . LYS A 1 114 ? 2.722 -17.919 1.627 1.00 91.69 114 LYS A CA 1
ATOM 910 C C . LYS A 1 114 ? 3.243 -17.699 0.211 1.00 91.69 114 LYS A C 1
ATOM 912 O O . LYS A 1 114 ? 3.429 -18.663 -0.518 1.00 91.69 114 LYS A O 1
ATOM 917 N N . ILE A 1 115 ? 3.434 -16.436 -0.165 1.00 91.62 115 ILE A N 1
ATOM 918 C CA . ILE A 1 115 ? 3.973 -16.031 -1.468 1.00 91.62 115 ILE A CA 1
ATOM 919 C C . ILE A 1 115 ? 5.480 -15.731 -1.411 1.00 91.62 115 ILE A C 1
ATOM 921 O O . ILE A 1 115 ? 6.012 -15.164 -2.357 1.00 91.62 115 ILE A O 1
ATOM 925 N N . ASP A 1 116 ? 6.146 -16.066 -0.299 1.00 90.19 116 ASP A N 1
ATOM 926 C CA . ASP A 1 116 ? 7.576 -15.814 -0.052 1.00 90.19 116 ASP A CA 1
ATOM 927 C C . ASP A 1 116 ? 8.002 -14.339 -0.230 1.00 90.19 116 ASP A C 1
ATOM 929 O O . ASP A 1 116 ? 9.122 -14.010 -0.611 1.00 90.19 116 ASP A O 1
ATOM 933 N N . ARG A 1 117 ? 7.086 -13.403 0.057 1.00 89.81 117 ARG A N 1
ATOM 934 C CA . ARG A 1 117 ? 7.320 -11.949 -0.002 1.00 89.81 117 ARG A CA 1
ATOM 935 C C . ARG A 1 117 ? 7.503 -11.360 1.386 1.00 89.81 117 ARG A C 1
ATOM 937 O O . ARG A 1 117 ? 6.758 -10.478 1.823 1.00 89.81 117 ARG A O 1
ATOM 944 N N . LEU A 1 118 ? 8.494 -11.884 2.103 1.00 92.38 118 LEU A N 1
ATOM 945 C CA . LEU A 1 118 ? 8.819 -11.455 3.467 1.00 92.38 118 LEU A CA 1
ATOM 946 C C . LEU A 1 118 ? 9.288 -9.992 3.527 1.00 92.38 118 LEU A C 1
ATOM 948 O O . LEU A 1 118 ? 9.089 -9.320 4.538 1.00 92.38 118 LEU A O 1
ATOM 952 N N . ASP A 1 119 ? 9.827 -9.472 2.422 1.00 92.12 119 ASP A N 1
ATOM 953 C CA . ASP A 1 119 ? 10.215 -8.070 2.239 1.00 92.12 119 ASP A CA 1
ATOM 954 C C . ASP A 1 119 ? 9.051 -7.090 2.455 1.00 92.12 119 ASP A C 1
ATOM 956 O O . ASP A 1 119 ? 9.249 -5.957 2.895 1.00 92.12 119 ASP A O 1
ATOM 960 N N . LEU A 1 120 ? 7.818 -7.533 2.196 1.00 91.81 120 LEU A N 1
ATOM 961 C CA . LEU A 1 120 ? 6.628 -6.698 2.314 1.00 91.81 120 LEU A CA 1
ATOM 962 C C . LEU A 1 120 ? 6.065 -6.638 3.739 1.00 91.81 120 LEU A C 1
ATOM 964 O O . LEU A 1 120 ? 5.234 -5.773 4.012 1.00 91.81 120 LEU A O 1
ATOM 968 N N . ILE A 1 121 ? 6.505 -7.504 4.658 1.00 93.94 121 ILE A N 1
ATOM 969 C CA . ILE A 1 121 ? 5.936 -7.592 6.013 1.00 93.94 121 ILE A CA 1
ATOM 970 C C . ILE A 1 121 ? 6.103 -6.263 6.754 1.00 93.94 121 ILE A C 1
ATOM 972 O O . ILE A 1 121 ? 5.111 -5.643 7.134 1.00 93.94 121 ILE A O 1
ATOM 976 N N . SER A 1 122 ? 7.340 -5.779 6.878 1.00 95.62 122 SER A N 1
ATOM 977 C CA . SER A 1 122 ? 7.655 -4.552 7.619 1.00 95.62 122 SER A CA 1
ATOM 978 C C . SER A 1 122 ? 6.874 -3.315 7.134 1.00 95.62 122 SER A C 1
ATOM 980 O O . SER A 1 122 ? 6.203 -2.677 7.953 1.00 95.62 122 SER A O 1
ATOM 982 N N . PRO A 1 123 ? 6.856 -2.966 5.829 1.00 95.75 123 PRO A N 1
ATOM 983 C CA . PRO A 1 123 ? 6.089 -1.808 5.374 1.00 95.75 123 PRO A CA 1
ATOM 984 C C . PRO A 1 123 ? 4.572 -1.979 5.553 1.00 95.75 123 PRO A C 1
ATOM 986 O O . PRO A 1 123 ? 3.872 -0.990 5.778 1.00 95.75 123 PRO A O 1
ATOM 989 N N . ILE A 1 124 ? 4.031 -3.202 5.478 1.00 95.75 124 ILE A N 1
ATOM 990 C CA . ILE A 1 124 ? 2.602 -3.435 5.736 1.00 95.75 124 ILE A CA 1
ATOM 991 C C . ILE A 1 124 ? 2.281 -3.287 7.233 1.00 95.75 124 ILE A C 1
ATOM 993 O O . ILE A 1 124 ? 1.260 -2.682 7.568 1.00 95.75 124 ILE A O 1
ATOM 997 N N . GLU A 1 125 ? 3.138 -3.789 8.126 1.00 95.88 125 GLU A N 1
ATOM 998 C CA . GLU A 1 125 ? 2.984 -3.649 9.580 1.00 95.88 125 GLU A CA 1
ATOM 999 C C . GLU A 1 125 ? 2.971 -2.182 10.010 1.00 95.88 125 GLU A C 1
ATOM 1001 O O . GLU A 1 125 ? 2.078 -1.774 10.756 1.00 95.88 125 GLU A O 1
ATOM 1006 N N . LEU A 1 126 ? 3.896 -1.369 9.488 1.00 96.94 126 LEU A N 1
ATOM 1007 C CA . LEU A 1 126 ? 3.948 0.069 9.773 1.00 96.94 126 LEU A CA 1
ATOM 1008 C C . LEU A 1 126 ? 2.636 0.764 9.388 1.00 96.94 126 LEU A C 1
ATOM 1010 O O . LEU A 1 126 ? 2.023 1.433 10.224 1.00 96.94 126 LEU A O 1
ATOM 1014 N N . ARG A 1 127 ? 2.142 0.525 8.164 1.00 95.56 127 ARG A N 1
ATOM 1015 C CA . ARG A 1 127 ? 0.852 1.074 7.717 1.00 95.56 127 ARG A CA 1
ATOM 1016 C C . ARG A 1 127 ? -0.300 0.599 8.594 1.00 95.56 127 ARG A C 1
ATOM 1018 O O . ARG A 1 127 ? -1.172 1.392 8.936 1.00 95.56 127 ARG A O 1
ATOM 1025 N N . LEU A 1 128 ? -0.335 -0.681 8.969 1.00 94.94 128 LEU A N 1
ATOM 1026 C CA . LEU A 1 128 ? -1.386 -1.215 9.836 1.00 94.94 128 LEU A CA 1
ATOM 1027 C C . LEU A 1 128 ? -1.388 -0.515 11.203 1.00 94.94 128 LEU A C 1
ATOM 1029 O O . LEU A 1 128 ? -2.450 -0.110 11.674 1.00 94.94 128 LEU A O 1
ATOM 1033 N N . VAL A 1 129 ? -0.217 -0.319 11.810 1.00 94.12 129 VAL A N 1
ATOM 1034 C CA . VAL A 1 129 ? -0.074 0.392 13.087 1.00 94.12 129 VAL A CA 1
ATOM 1035 C C . VAL A 1 129 ? -0.566 1.835 12.980 1.00 94.12 129 VAL A C 1
ATOM 1037 O O . VAL A 1 129 ? -1.293 2.290 13.863 1.00 94.12 129 VAL A O 1
ATOM 1040 N N . GLU A 1 130 ? -0.234 2.551 11.907 1.00 92.62 130 GLU A N 1
ATOM 1041 C CA . GLU A 1 130 ? -0.729 3.914 11.668 1.00 92.62 130 GLU A CA 1
ATOM 1042 C C . GLU A 1 130 ? -2.258 3.966 11.569 1.00 92.62 130 GLU A C 1
ATOM 1044 O O . GLU A 1 130 ? -2.892 4.779 12.243 1.00 92.62 130 GLU A O 1
ATOM 1049 N N . GLN A 1 131 ? -2.876 3.056 10.808 1.00 90.69 131 GLN A N 1
ATOM 1050 C CA . GLN A 1 131 ? -4.339 2.995 10.702 1.00 90.69 131 GLN A CA 1
ATOM 1051 C C . GLN A 1 131 ? -4.998 2.708 12.056 1.00 90.69 131 GLN A C 1
ATOM 1053 O O . GLN A 1 131 ? -6.022 3.300 12.396 1.00 90.69 131 GLN A O 1
ATOM 1058 N N . LEU A 1 132 ? -4.402 1.826 12.860 1.00 89.81 132 LEU A N 1
ATOM 1059 C CA . LEU A 1 132 ? -4.892 1.526 14.203 1.00 89.81 132 LEU A CA 1
ATOM 1060 C C . LEU A 1 132 ? -4.738 2.719 15.150 1.00 89.81 132 LEU A C 1
ATOM 1062 O O . LEU A 1 132 ? -5.630 2.955 15.964 1.00 89.81 132 LEU A O 1
ATOM 1066 N N . LYS A 1 133 ? -3.653 3.494 15.036 1.00 88.50 133 LYS A N 1
ATOM 1067 C CA . LYS A 1 133 ? -3.487 4.749 15.782 1.00 88.50 133 LYS A CA 1
ATOM 1068 C C . LYS A 1 133 ? -4.577 5.752 15.418 1.00 88.50 133 LYS A C 1
ATOM 1070 O O . LYS A 1 133 ? -5.166 6.317 16.328 1.00 88.50 133 LYS A O 1
ATOM 1075 N N . LEU A 1 134 ? -4.908 5.915 14.136 1.00 86.88 134 LEU A N 1
ATOM 1076 C CA . LEU A 1 134 ? -6.002 6.796 13.698 1.00 86.88 134 LEU A CA 1
ATOM 1077 C C . LEU A 1 134 ? -7.369 6.327 14.215 1.00 86.88 134 LEU A C 1
ATOM 1079 O O . LEU A 1 134 ? -8.174 7.133 14.671 1.00 86.88 134 LEU A O 1
ATOM 1083 N N . LEU A 1 135 ? -7.621 5.016 14.206 1.00 85.25 135 LEU A N 1
ATOM 1084 C CA . LEU A 1 135 ? -8.856 4.438 14.741 1.00 85.25 135 LEU A CA 1
ATOM 1085 C C . LEU A 1 135 ? -8.970 4.586 16.269 1.00 85.25 135 LEU A C 1
ATOM 1087 O O . LEU A 1 135 ? -10.075 4.765 16.779 1.00 85.25 135 LEU A O 1
ATOM 1091 N N . ARG A 1 136 ? -7.851 4.511 17.003 1.00 79.69 136 ARG A N 1
ATOM 1092 C CA . ARG A 1 136 ? -7.813 4.656 18.471 1.00 79.69 136 ARG A CA 1
ATOM 1093 C C . ARG A 1 136 ? -7.773 6.106 18.938 1.00 79.69 136 ARG A C 1
ATOM 1095 O O . ARG A 1 136 ? -8.419 6.418 19.931 1.00 79.69 136 ARG A O 1
ATOM 1102 N N . GLY A 1 137 ? -7.050 6.970 18.230 1.00 67.00 137 GLY A N 1
ATOM 1103 C CA . GLY A 1 137 ? -6.839 8.380 18.571 1.00 67.00 137 GLY A CA 1
ATOM 1104 C C . GLY A 1 137 ? -8.107 9.232 18.543 1.00 67.00 137 GLY A C 1
ATOM 1105 O O . GLY A 1 137 ? -8.068 10.381 18.953 1.00 67.00 137 GLY A O 1
ATOM 1106 N N . VAL A 1 138 ? -9.228 8.669 18.085 1.00 55.16 138 VAL A N 1
ATOM 1107 C CA . VAL A 1 138 ? -10.554 9.300 18.178 1.00 55.16 138 VAL A CA 1
ATOM 1108 C C . VAL A 1 138 ? -11.485 8.578 19.161 1.00 55.16 138 VAL A C 1
ATOM 1110 O O . VAL A 1 138 ? -12.490 9.136 19.583 1.00 55.16 138 VAL A O 1
ATOM 1113 N N . SER A 1 139 ? -11.159 7.344 19.557 1.00 48.84 139 SER A N 1
ATOM 1114 C CA . SER A 1 139 ? -11.902 6.582 20.575 1.00 48.84 139 SER A CA 1
ATOM 1115 C C . SER A 1 139 ? -11.535 7.038 21.992 1.00 48.84 139 SER A C 1
ATOM 1117 O O . SER A 1 139 ? -12.396 7.175 22.857 1.00 48.84 139 SER A O 1
ATOM 1119 N N . LEU A 1 140 ? -10.257 7.349 22.208 1.00 48.19 140 LEU A N 1
ATOM 1120 C CA . LEU A 1 140 ? -9.799 8.147 23.335 1.00 48.19 140 LEU A CA 1
ATOM 1121 C C . LEU A 1 140 ? -9.898 9.589 22.862 1.00 48.19 140 LEU A C 1
ATOM 1123 O O . LEU A 1 140 ? -9.106 9.987 22.012 1.00 48.19 140 LEU A O 1
ATOM 1127 N N . GLY A 1 141 ? -10.906 10.329 23.326 1.00 43.03 141 GLY A N 1
ATOM 1128 C CA . GLY A 1 141 ? -11.014 11.752 23.032 1.00 43.03 141 GLY A CA 1
ATOM 1129 C C . GLY A 1 141 ? -9.642 12.395 23.172 1.00 43.03 141 GLY A C 1
ATOM 1130 O O . GLY A 1 141 ? -8.928 12.124 24.140 1.00 43.03 141 GLY A O 1
ATOM 1131 N N . SER A 1 142 ? -9.259 13.176 22.165 1.00 42.44 142 SER A N 1
ATOM 1132 C CA . SER A 1 142 ? -8.091 14.035 22.238 1.00 42.44 142 SER A CA 1
ATOM 1133 C C . SER A 1 142 ? -8.272 14.923 23.469 1.00 42.44 142 SER A C 1
ATOM 1135 O O . SER A 1 142 ? -8.921 15.956 23.419 1.00 42.44 142 SER A O 1
ATOM 1137 N N . SER A 1 143 ? -7.727 14.478 24.597 1.00 41.97 143 SER A N 1
ATOM 1138 C CA . SER A 1 143 ? -7.424 15.290 25.767 1.00 41.97 143 SER A CA 1
ATOM 1139 C C . SER A 1 143 ? -6.099 16.024 25.554 1.00 41.97 143 SER A C 1
ATOM 1141 O O . SER A 1 143 ? -5.447 16.429 26.510 1.00 41.97 143 SER A O 1
ATOM 1143 N N . SER A 1 144 ? -5.655 16.164 24.300 1.00 45.41 144 SER A N 1
ATOM 1144 C CA . SER A 1 144 ? -4.914 17.353 23.917 1.00 45.41 144 SER A CA 1
ATOM 1145 C C . SER A 1 144 ? -5.922 18.487 24.028 1.00 45.41 144 SER A C 1
ATOM 1147 O O . SER A 1 144 ? -6.880 18.495 23.249 1.00 45.41 144 SER A O 1
ATOM 1149 N N . GLY A 1 145 ? -5.750 19.358 25.026 1.00 47.50 145 GLY A N 1
ATOM 1150 C CA . GLY A 1 145 ? -6.545 20.573 25.180 1.00 47.50 145 GLY A CA 1
ATOM 1151 C C . GLY A 1 145 ? -6.835 21.155 23.807 1.00 47.50 145 GLY A C 1
ATOM 1152 O O . GLY A 1 145 ? -5.952 21.198 22.939 1.00 47.50 145 GLY A O 1
ATOM 1153 N N . SER A 1 146 ? -8.109 21.447 23.548 1.00 51.75 146 SER A N 1
ATOM 1154 C CA . SER A 1 146 ? -8.463 22.061 22.281 1.00 51.75 146 SER A CA 1
ATOM 1155 C C . SER A 1 146 ? -7.577 23.304 22.162 1.00 51.75 146 SER A C 1
ATOM 1157 O O . SER A 1 146 ? -7.391 24.027 23.137 1.00 51.75 146 SER A O 1
ATOM 1159 N N . ILE A 1 147 ? -6.967 23.546 21.001 1.00 56.38 147 ILE A N 1
ATOM 1160 C CA . ILE A 1 147 ? -6.155 24.759 20.802 1.00 56.38 147 ILE A CA 1
ATOM 1161 C C . ILE A 1 147 ? -6.990 26.008 21.143 1.00 56.38 147 ILE A C 1
ATOM 1163 O O . ILE A 1 147 ? -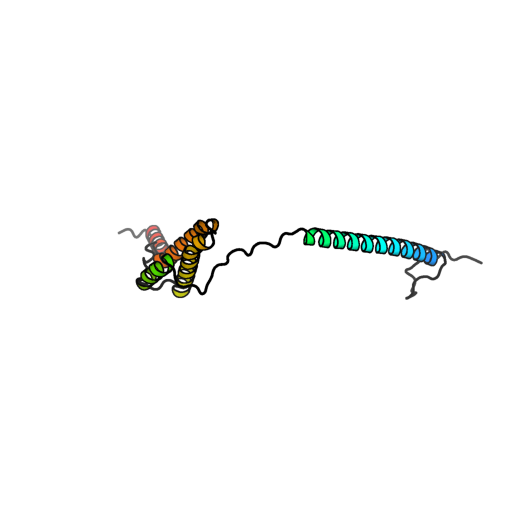6.435 27.032 21.526 1.00 56.38 147 ILE A O 1
ATOM 1167 N N . ALA A 1 148 ? -8.324 25.909 21.055 1.00 56.72 148 ALA A N 1
ATOM 1168 C CA . ALA A 1 148 ? -9.231 26.939 21.534 1.00 56.72 148 ALA A CA 1
ATOM 1169 C C . ALA A 1 148 ? -9.239 27.060 23.071 1.00 56.72 148 ALA A C 1
ATOM 1171 O O . ALA A 1 148 ? -9.192 28.182 23.554 1.00 56.72 148 ALA A O 1
ATOM 1172 N N . ASP A 1 149 ? -9.198 25.961 23.827 1.00 60.09 149 ASP A N 1
ATOM 1173 C CA . ASP A 1 149 ? -9.154 25.961 25.300 1.00 60.09 149 ASP A CA 1
ATOM 1174 C C . ASP A 1 149 ? -7.814 26.519 25.811 1.00 60.09 149 ASP A C 1
ATOM 1176 O O . ASP A 1 149 ? -7.779 27.306 26.758 1.00 60.09 149 ASP A O 1
ATOM 1180 N N . ASP A 1 150 ? -6.708 26.163 25.147 1.00 66.56 150 ASP A N 1
ATOM 1181 C CA . ASP A 1 150 ? -5.373 26.688 25.457 1.00 66.56 150 ASP A CA 1
ATOM 1182 C C . ASP A 1 150 ? -5.247 28.171 25.075 1.00 66.56 150 ASP A C 1
ATOM 1184 O O . ASP A 1 150 ? -4.643 28.949 25.814 1.00 66.56 150 ASP A O 1
ATOM 1188 N N . ALA A 1 151 ? -5.858 28.596 23.963 1.00 69.81 151 ALA A N 1
ATOM 1189 C CA . ALA A 1 151 ? -5.916 30.005 23.580 1.00 69.81 151 ALA A CA 1
ATOM 1190 C C . ALA A 1 151 ? -6.782 30.829 24.544 1.00 69.81 151 ALA A C 1
ATOM 1192 O O . ALA A 1 151 ? -6.413 31.947 24.895 1.00 69.81 151 ALA A O 1
ATOM 1193 N N . GLU A 1 152 ? -7.908 30.286 25.006 1.00 73.50 152 GLU A N 1
ATOM 1194 C CA . GLU A 1 152 ? -8.804 30.967 25.943 1.00 73.50 152 GLU A CA 1
ATOM 1195 C C . GLU A 1 152 ? -8.175 31.104 27.336 1.00 73.50 152 GLU A C 1
ATOM 1197 O O . GLU A 1 152 ? -8.298 32.148 27.979 1.00 73.50 152 GLU A O 1
ATOM 1202 N N . LYS A 1 153 ? -7.432 30.081 27.775 1.00 76.19 153 LYS A N 1
ATOM 1203 C CA . LYS A 1 153 ? -6.633 30.130 29.001 1.00 76.19 153 LYS A CA 1
ATOM 1204 C C . LYS A 1 153 ? -5.511 31.164 28.904 1.00 76.19 153 LYS A C 1
ATOM 1206 O O . LYS A 1 153 ? -5.342 31.961 29.818 1.00 76.19 153 LYS A O 1
ATOM 1211 N N . LEU A 1 154 ? -4.794 31.207 27.781 1.00 74.00 154 LEU A N 1
ATOM 1212 C CA . LEU A 1 154 ? -3.702 32.160 27.566 1.00 74.00 154 LEU A CA 1
ATOM 1213 C C . LEU A 1 154 ? -4.215 33.609 27.496 1.00 74.00 154 LEU A C 1
ATOM 1215 O O . LEU A 1 154 ? -3.563 34.519 28.000 1.00 74.00 154 LEU A O 1
ATOM 1219 N N . LEU A 1 155 ? -5.414 33.825 26.946 1.00 80.31 155 LEU A N 1
ATOM 1220 C CA . LEU A 1 155 ? -6.083 35.128 26.965 1.00 80.31 155 LEU A CA 1
ATOM 1221 C C . LEU A 1 155 ? -6.532 35.547 28.374 1.00 80.31 155 LEU A C 1
ATOM 1223 O O . LEU A 1 155 ? -6.414 36.726 28.699 1.00 80.31 155 LEU A O 1
ATOM 1227 N N . ARG A 1 156 ? -6.998 34.615 29.220 1.00 79.94 156 ARG A N 1
ATOM 1228 C CA . ARG A 1 156 ? -7.312 34.899 30.635 1.00 79.94 156 ARG A CA 1
ATOM 1229 C C . ARG A 1 156 ? -6.064 35.221 31.453 1.00 79.94 156 ARG A C 1
ATOM 1231 O O . ARG A 1 156 ? -6.056 36.228 32.154 1.00 79.94 156 ARG A O 1
ATOM 1238 N N . ASP A 1 157 ? -4.995 34.446 31.283 1.00 79.69 157 ASP A N 1
ATOM 1239 C CA . ASP A 1 157 ? -3.713 34.686 31.957 1.00 79.69 157 ASP A CA 1
ATOM 1240 C C . ASP A 1 157 ? -3.110 36.047 31.546 1.00 79.69 157 ASP A C 1
ATOM 1242 O O . ASP A 1 157 ? -2.530 36.753 32.369 1.00 79.69 157 ASP A O 1
ATOM 1246 N N . MET A 1 158 ? -3.291 36.469 30.286 1.00 71.75 158 MET A N 1
ATOM 1247 C CA . MET A 1 158 ? -2.883 37.800 29.810 1.00 71.75 158 MET A CA 1
ATOM 1248 C C . MET A 1 158 ? -3.799 38.939 30.282 1.00 71.75 158 MET A C 1
ATOM 1250 O O . MET A 1 158 ? -3.343 40.079 30.371 1.00 71.75 158 MET A O 1
ATOM 1254 N N . ALA A 1 159 ? -5.072 38.655 30.564 1.00 77.19 159 ALA A N 1
ATOM 1255 C CA . ALA A 1 159 ? -6.032 39.631 31.078 1.00 77.19 159 ALA A CA 1
ATOM 1256 C C . ALA A 1 159 ? -5.867 39.903 32.585 1.00 77.19 159 ALA A C 1
ATOM 1258 O O . ALA A 1 159 ? -6.454 40.856 33.090 1.00 77.19 159 ALA A O 1
ATOM 1259 N N . GLY A 1 160 ? -5.040 39.119 33.286 1.00 59.53 160 GLY A N 1
ATOM 1260 C CA . GLY A 1 160 ? -4.706 39.347 34.692 1.00 59.53 160 GLY A CA 1
ATOM 1261 C C . GLY A 1 160 ? -5.787 38.925 35.688 1.00 59.53 160 GLY A C 1
ATOM 1262 O O . GLY A 1 160 ? -5.631 39.207 36.874 1.00 59.53 160 GLY A O 1
ATOM 1263 N N . ASP A 1 161 ? -6.832 38.219 35.248 1.00 59.31 161 ASP A N 1
ATOM 1264 C CA . ASP A 1 161 ? -7.810 37.592 36.145 1.00 59.31 161 ASP A CA 1
ATOM 1265 C C . ASP A 1 161 ? -7.195 36.317 36.738 1.00 59.31 161 ASP A C 1
ATOM 1267 O O . ASP A 1 161 ? -7.433 35.195 36.290 1.00 59.31 161 ASP A O 1
ATOM 1271 N N . SER A 1 162 ? -6.347 36.518 37.743 1.00 51.72 162 SER A N 1
ATOM 1272 C CA . SER A 1 162 ? -5.956 35.470 38.685 1.00 51.72 162 SER A CA 1
ATOM 1273 C C . SER A 1 162 ? -6.687 35.774 39.989 1.00 51.72 162 SER A C 1
ATOM 1275 O O . SER A 1 162 ? -6.286 36.693 40.702 1.00 51.72 162 SER A O 1
ATOM 1277 N N . ASP A 1 163 ? -7.769 35.042 40.253 1.00 47.16 163 ASP A N 1
ATOM 1278 C CA . ASP A 1 163 ? -8.314 34.878 41.609 1.00 47.16 163 ASP A CA 1
ATOM 1279 C C . ASP A 1 163 ? -7.488 33.823 42.365 1.00 47.16 163 ASP A C 1
ATOM 1281 O O . ASP A 1 163 ? -7.218 32.745 41.775 1.00 47.16 163 ASP A O 1
#

pLDDT: mean 78.09, std 16.25, range [37.59, 97.0]

Solvent-accessible surface area (backbone atoms only — not comparable to full-atom values): 9790 Å² total; per-residue (Å²): 135,86,79,80,79,71,88,70,79,69,78,69,86,48,96,82,51,56,84,51,68,67,51,51,51,53,49,52,54,51,54,49,54,50,50,54,49,52,52,50,53,55,48,51,57,47,52,57,49,53,53,54,56,55,60,60,70,71,56,72,80,74,75,81,72,71,71,87,69,89,82,57,81,77,36,70,50,24,52,50,51,57,53,55,60,72,68,57,64,72,80,31,85,60,46,70,58,47,52,50,52,37,45,50,38,28,41,49,58,54,40,26,72,78,52,72,39,62,84,53,44,62,67,41,51,54,52,36,52,51,42,50,46,57,56,43,57,44,47,51,66,68,81,60,69,50,70,65,56,54,50,53,49,52,51,39,65,73,69,63,76,76,129

Secondary structure (DSSP, 8-state):
------S--S-SS-TT---SHHHHHHHHHHHHHHHHHHHHHHHHHHHHHHHHHHHHHT---PPPPPPP-TTSPP-HHHHHHHHHHHT--S--TTHHHHHHHHHHHHHHHHHTTTTT-GGGHHHHHHHHHHHHHHHHTTTS---S--HHHHHHHHHHHHHT---

Sequence (163 aa):
MTTLDITNHGLSGYRRGCKCETCRRAKREYMRTWRDRRRRETAALADERDVVEETARDLDPLAPVPAFDMSADPGRIERALRRDLKGLTGEPPWKRTLSAVARLNARLLDQAPKIDRLDLISPIELRLVEQLKLLRGVSLGSSSGSIADDAEKLLRDMAGDSD